Protein AF-A0A6G7WEE6-F1 (afdb_monomer)

Solvent-accessible surface area (backbone atoms only — not comparable to full-atom values): 10257 Å² total; per-residue (Å²): 128,90,60,26,42,64,62,53,48,51,55,50,41,62,76,64,62,55,95,51,54,69,52,48,40,40,30,82,88,77,46,34,38,36,43,38,40,37,41,81,40,78,48,55,88,88,60,82,51,67,50,101,82,72,49,62,62,92,52,42,64,48,73,49,73,51,29,40,36,38,32,48,55,91,76,55,89,74,85,56,94,84,38,59,40,71,42,63,40,85,41,99,68,24,32,32,48,27,57,51,52,24,52,51,53,38,52,47,52,40,50,58,52,34,56,55,52,48,53,48,42,67,76,34,93,88,46,96,75,85,77,72,65,69,54,65,65,60,34,52,52,43,44,48,50,28,54,78,66,74,63,45,38,80,55,73,18,27,63,71,92,63,89,58,88,96,48,48,77,53,74,84,77,132

Nearest PDB structures (foldseek):
  3nat-assembly1_A  TM=8.839E-01  e=2.666E-11  Enterococcus faecalis
  3nat-assembly1_B  TM=8.861E-01  e=2.800E-08  Enterococcus faecalis
  6ai6-assembly1_A  TM=1.969E-01  e=5.696E+00  Streptococcus pyogenes serotype M1
  8g1i-assembly1_A  TM=1.619E-01  e=3.257E+00  Streptococcus pyogenes
  7pi2-assembly2_D  TM=2.179E-01  e=6.061E+00  Plasmodium falciparum 3D7

InterPro domains:
  IPR021380 Protein of unknown function DUF3013 [PF11217] (2-161)

pLDDT: mean 91.7, std 10.4, range [34.25, 98.06]

Organism: NCBI:txid1868793

Structure (mmCIF, N/CA/C/O backbone):
data_AF-A0A6G7WEE6-F1
#
_entry.id   AF-A0A6G7WEE6-F1
#
loop_
_atom_site.group_PDB
_atom_site.id
_atom_site.type_symbol
_atom_site.label_atom_id
_atom_site.label_alt_id
_atom_site.label_comp_id
_atom_site.label_asym_id
_atom_site.label_entity_id
_atom_site.label_seq_id
_atom_site.pdbx_PDB_ins_code
_atom_site.Cartn_x
_atom_site.Cartn_y
_atom_site.Cartn_z
_atom_site.occupancy
_atom_site.B_iso_or_equiv
_atom_site.auth_seq_id
_atom_site.auth_comp_id
_atom_site.auth_asym_id
_atom_site.auth_atom_id
_atom_site.pdbx_PDB_model_num
ATOM 1 N N . MET A 1 1 ? -1.958 11.457 23.841 1.00 44.94 1 MET A N 1
ATOM 2 C CA . MET A 1 1 ? -1.474 11.023 22.520 1.00 44.94 1 MET A CA 1
ATOM 3 C C . MET A 1 1 ? -2.678 11.024 21.613 1.00 44.94 1 MET A C 1
ATOM 5 O O . MET A 1 1 ? -3.677 10.411 21.976 1.00 44.94 1 MET A O 1
ATOM 9 N N . ARG A 1 2 ? -2.635 11.807 20.534 1.00 53.56 2 ARG A N 1
ATOM 10 C CA . ARG A 1 2 ? -3.570 11.592 19.430 1.00 53.56 2 ARG A CA 1
ATOM 11 C C . ARG A 1 2 ? -3.205 10.207 18.871 1.00 53.56 2 ARG A C 1
ATOM 13 O O . ARG A 1 2 ? -2.045 9.821 18.941 1.00 53.56 2 ARG A O 1
ATOM 20 N N . ASN A 1 3 ? -4.217 9.389 18.614 1.00 78.44 3 ASN A N 1
ATOM 21 C CA . ASN A 1 3 ? -4.066 7.981 18.252 1.00 78.44 3 ASN A CA 1
ATOM 22 C C . ASN A 1 3 ? -4.912 7.777 16.998 1.00 78.44 3 ASN A C 1
ATOM 24 O O . ASN A 1 3 ? -6.008 7.215 17.062 1.00 78.44 3 ASN A O 1
ATOM 28 N N . ASN A 1 4 ? -4.474 8.394 15.899 1.00 93.00 4 ASN A N 1
ATOM 29 C CA . ASN A 1 4 ? -5.233 8.413 14.653 1.00 93.00 4 ASN A CA 1
ATOM 30 C C . ASN A 1 4 ? -4.664 7.434 13.619 1.00 93.00 4 ASN A C 1
ATOM 32 O O . ASN A 1 4 ? -3.545 6.936 13.745 1.00 93.00 4 ASN A O 1
ATOM 36 N N . MET A 1 5 ? -5.466 7.147 12.596 1.00 94.75 5 MET A N 1
ATOM 37 C CA . MET A 1 5 ? -5.117 6.186 11.551 1.00 94.75 5 MET A CA 1
ATOM 38 C C . MET A 1 5 ? -3.812 6.534 10.832 1.00 94.75 5 MET A C 1
ATOM 40 O O . MET A 1 5 ? -3.019 5.638 10.571 1.00 94.75 5 MET A O 1
ATOM 44 N N . ILE A 1 6 ? -3.571 7.812 10.529 1.00 95.31 6 ILE A N 1
ATOM 45 C CA . ILE A 1 6 ? -2.390 8.241 9.772 1.00 95.31 6 ILE A CA 1
ATOM 46 C C . ILE A 1 6 ? -1.114 8.067 10.596 1.00 95.31 6 ILE A C 1
ATOM 48 O O . ILE A 1 6 ? -0.147 7.506 10.091 1.00 95.31 6 ILE A O 1
ATOM 52 N N . GLU A 1 7 ? -1.117 8.478 11.866 1.00 94.31 7 GLU A N 1
ATOM 53 C CA . GLU A 1 7 ? 0.019 8.252 12.776 1.00 94.31 7 GLU A CA 1
ATOM 54 C C . GLU A 1 7 ? 0.346 6.758 12.868 1.00 94.31 7 GLU A C 1
ATOM 56 O O . GLU A 1 7 ? 1.494 6.351 12.689 1.00 94.31 7 GLU A O 1
ATOM 61 N N . ARG A 1 8 ? -0.681 5.917 13.043 1.00 95.81 8 ARG A N 1
ATOM 62 C CA . ARG A 1 8 ? -0.493 4.467 13.116 1.00 95.81 8 ARG A CA 1
ATOM 63 C C . ARG A 1 8 ? 0.031 3.885 11.810 1.00 95.81 8 ARG A C 1
ATOM 65 O O . ARG A 1 8 ? 0.937 3.059 11.865 1.00 95.81 8 ARG A O 1
ATOM 72 N N . ILE A 1 9 ? -0.496 4.284 10.652 1.00 97.12 9 ILE A N 1
ATOM 73 C CA . ILE A 1 9 ? 0.006 3.837 9.341 1.00 97.12 9 ILE A CA 1
ATOM 74 C C . ILE A 1 9 ? 1.485 4.212 9.201 1.00 97.12 9 ILE A C 1
ATOM 76 O O . ILE A 1 9 ? 2.304 3.332 8.936 1.00 97.12 9 ILE A O 1
ATOM 80 N N . THR A 1 10 ? 1.832 5.472 9.468 1.00 95.94 10 THR A N 1
ATOM 81 C CA . THR A 1 10 ? 3.206 5.992 9.417 1.00 95.94 10 THR A CA 1
ATOM 82 C C . THR A 1 10 ? 4.157 5.181 10.293 1.00 95.94 10 THR A C 1
ATOM 84 O O . THR A 1 10 ? 5.174 4.685 9.805 1.00 95.94 10 THR A O 1
ATOM 87 N N . ASP A 1 11 ? 3.807 4.963 11.562 1.00 95.56 11 ASP A N 1
ATOM 88 C CA . ASP A 1 11 ? 4.622 4.174 12.491 1.00 95.56 11 ASP A CA 1
ATOM 89 C C . ASP A 1 11 ? 4.805 2.730 12.005 1.00 95.56 11 ASP A C 1
ATOM 91 O O . ASP A 1 11 ? 5.900 2.167 12.088 1.00 95.56 11 ASP A O 1
ATOM 95 N N . THR A 1 12 ? 3.749 2.134 11.442 1.00 96.94 12 THR A N 1
ATOM 96 C CA . THR A 1 12 ? 3.789 0.769 10.897 1.00 96.94 12 THR A CA 1
ATOM 97 C C . THR A 1 12 ? 4.718 0.671 9.699 1.00 96.94 12 THR A C 1
ATOM 99 O O . THR A 1 12 ? 5.546 -0.235 9.636 1.00 96.94 12 THR A O 1
ATOM 102 N N . MET A 1 13 ? 4.579 1.583 8.735 1.00 96.88 13 MET A N 1
ATOM 103 C CA . MET A 1 13 ? 5.375 1.580 7.508 1.00 96.88 13 MET A CA 1
ATOM 104 C C . MET A 1 13 ? 6.854 1.828 7.813 1.00 96.88 13 MET A C 1
ATOM 106 O O . MET A 1 13 ? 7.711 1.125 7.271 1.00 96.88 13 MET A O 1
ATOM 110 N N . ASN A 1 14 ? 7.149 2.732 8.753 1.00 96.00 14 ASN A N 1
ATOM 111 C CA . ASN A 1 14 ? 8.504 2.969 9.251 1.00 96.00 14 ASN A CA 1
ATOM 112 C C . ASN A 1 14 ? 9.098 1.717 9.910 1.00 96.00 14 ASN A C 1
ATOM 114 O O . ASN A 1 14 ? 10.208 1.308 9.571 1.00 96.00 14 ASN A O 1
ATOM 118 N N . ALA A 1 15 ? 8.349 1.064 10.804 1.00 97.25 15 ALA A N 1
ATOM 119 C CA . ALA A 1 15 ? 8.795 -0.160 11.474 1.00 97.25 15 ALA A CA 1
ATOM 120 C C . ALA A 1 15 ? 8.993 -1.344 10.509 1.00 97.25 15 ALA A C 1
ATOM 122 O O . ALA A 1 15 ? 9.778 -2.252 10.778 1.00 97.25 15 ALA A O 1
ATOM 123 N N . LEU A 1 16 ? 8.274 -1.349 9.386 1.00 96.94 16 LEU A N 1
ATOM 124 C CA . LEU A 1 16 ? 8.364 -2.376 8.352 1.00 96.94 16 LEU A CA 1
ATOM 125 C C . LEU A 1 16 ? 9.521 -2.170 7.365 1.00 96.94 16 LEU A C 1
ATOM 127 O O . LEU A 1 16 ? 9.766 -3.077 6.562 1.00 96.94 16 LEU A O 1
ATOM 131 N N . HIS A 1 17 ? 10.222 -1.031 7.431 1.00 94.75 17 HIS A N 1
ATOM 132 C CA . HIS A 1 17 ? 11.268 -0.636 6.483 1.00 94.75 17 HIS A CA 1
ATOM 133 C C . HIS A 1 17 ? 10.792 -0.797 5.036 1.00 94.75 17 HIS A C 1
ATOM 135 O O . HIS A 1 17 ? 11.216 -1.706 4.317 1.00 94.75 17 HIS A O 1
ATOM 141 N N . PHE A 1 18 ? 9.828 0.041 4.658 1.00 93.75 18 PHE A N 1
ATOM 142 C CA . PHE A 1 18 ? 9.195 -0.021 3.349 1.00 93.75 18 PHE A CA 1
ATOM 143 C C . PHE A 1 18 ? 10.225 0.094 2.209 1.00 93.75 18 PHE A C 1
ATOM 145 O O . PHE A 1 18 ? 11.085 0.970 2.276 1.00 93.75 18 PHE A O 1
ATOM 152 N N . PRO A 1 19 ? 10.166 -0.770 1.177 1.00 93.62 19 PRO A N 1
ATOM 153 C CA . PRO A 1 19 ? 11.183 -0.825 0.122 1.00 93.62 19 PRO A CA 1
ATOM 154 C C . PRO A 1 19 ? 11.003 0.245 -0.968 1.00 93.62 19 PRO A C 1
ATOM 156 O O . PRO A 1 19 ? 11.587 0.132 -2.039 1.00 93.62 19 PRO A O 1
ATOM 159 N N . CYS A 1 20 ? 10.186 1.264 -0.715 1.00 96.38 20 CYS A N 1
ATOM 160 C CA . CYS A 1 20 ? 9.965 2.385 -1.614 1.00 96.38 20 CYS A CA 1
ATOM 161 C C . CYS A 1 20 ? 9.680 3.650 -0.806 1.00 96.38 20 CYS A C 1
ATOM 163 O O . CYS A 1 20 ? 9.335 3.575 0.382 1.00 96.38 20 CYS A O 1
ATOM 165 N N . GLU A 1 21 ? 9.776 4.807 -1.455 1.00 97.25 21 GLU A N 1
ATOM 166 C CA . GLU A 1 21 ? 9.231 6.026 -0.875 1.00 97.25 21 GLU A CA 1
ATOM 167 C C . GLU A 1 21 ? 7.701 5.965 -0.869 1.00 97.25 21 GLU A C 1
ATOM 169 O O . GLU A 1 21 ? 7.064 5.291 -1.685 1.00 97.25 21 GLU A O 1
ATOM 174 N N . TRP A 1 22 ? 7.090 6.657 0.085 1.00 97.50 22 TRP A N 1
ATOM 175 C CA . TRP A 1 22 ? 5.642 6.723 0.201 1.00 97.50 22 TRP A CA 1
ATOM 176 C C . TRP A 1 22 ? 5.215 8.051 0.813 1.00 97.50 22 TRP A C 1
ATOM 178 O O . TRP A 1 22 ? 5.966 8.695 1.547 1.00 97.50 22 TRP A O 1
ATOM 188 N N . ARG A 1 23 ? 3.987 8.470 0.510 1.00 96.81 23 ARG A N 1
ATOM 189 C CA . ARG A 1 23 ? 3.359 9.650 1.113 1.00 96.81 23 ARG A CA 1
ATOM 190 C C . ARG A 1 23 ? 1.896 9.377 1.410 1.00 96.81 23 ARG A C 1
ATOM 192 O O . ARG A 1 23 ? 1.270 8.537 0.769 1.00 96.81 23 ARG A O 1
ATOM 199 N N . ILE A 1 24 ? 1.349 10.113 2.370 1.00 96.50 24 ILE A N 1
ATOM 200 C CA . ILE A 1 24 ? -0.069 10.044 2.714 1.00 96.50 24 ILE A CA 1
ATOM 201 C C . ILE A 1 24 ? -0.752 11.328 2.252 1.00 96.50 24 ILE A C 1
ATOM 203 O O . ILE A 1 24 ? -0.288 12.433 2.549 1.00 96.50 24 ILE A O 1
ATOM 207 N N . GLN A 1 25 ? -1.867 11.169 1.545 1.00 95.50 25 GLN A N 1
ATOM 208 C CA . GLN A 1 25 ? -2.807 12.244 1.257 1.00 95.50 25 GLN A CA 1
ATOM 209 C C . GLN A 1 25 ? -4.072 12.058 2.088 1.00 95.50 25 GLN A C 1
ATOM 211 O O . GLN A 1 25 ? -4.614 10.958 2.211 1.00 95.50 25 GLN A O 1
ATOM 216 N N . TRP A 1 26 ? -4.526 13.155 2.687 1.00 93.94 26 TRP A N 1
ATOM 217 C CA . TRP A 1 26 ? -5.676 13.166 3.581 1.00 93.94 26 TRP A CA 1
ATOM 218 C C . TRP A 1 26 ? -6.786 14.059 3.034 1.00 93.94 26 TRP A C 1
ATOM 220 O O . TRP A 1 26 ? -6.555 15.233 2.734 1.00 93.94 26 TRP A O 1
ATOM 230 N N . PHE A 1 27 ? -7.986 13.483 2.953 1.00 92.81 27 PHE A N 1
ATOM 231 C CA . PHE A 1 27 ? -9.192 14.089 2.390 1.00 92.81 27 PHE A CA 1
ATOM 232 C C . PHE A 1 27 ? -10.238 14.274 3.491 1.00 92.81 27 PHE A C 1
ATOM 234 O O . PHE A 1 27 ? -11.115 13.432 3.697 1.00 92.81 27 PHE A O 1
ATOM 241 N N . GLU A 1 28 ? -10.097 15.369 4.242 1.00 88.12 28 GLU A N 1
ATOM 242 C CA . GLU A 1 28 ? -10.842 15.636 5.480 1.00 88.12 28 GLU A CA 1
ATOM 243 C C . GLU A 1 28 ? -12.366 15.496 5.325 1.00 88.12 28 GLU A C 1
ATOM 245 O O . GLU A 1 28 ? -13.025 14.957 6.216 1.00 88.12 28 GLU A O 1
ATOM 250 N N . ARG A 1 29 ? -12.931 15.976 4.209 1.00 88.19 29 ARG A N 1
ATOM 251 C CA . ARG A 1 29 ? -14.386 16.020 3.986 1.00 88.19 29 ARG A CA 1
ATOM 252 C C . ARG A 1 29 ? -14.931 14.688 3.490 1.00 88.19 29 ARG A C 1
ATOM 254 O O . ARG A 1 29 ? -16.004 14.266 3.909 1.00 88.19 29 ARG A O 1
ATOM 261 N N . GLU A 1 30 ? -14.180 14.029 2.621 1.00 89.88 30 GLU A N 1
ATOM 262 C CA . GLU A 1 30 ? -14.547 12.783 1.958 1.00 89.88 30 GLU A CA 1
ATOM 263 C C . GLU A 1 30 ? -14.304 11.574 2.868 1.00 89.88 30 GLU A C 1
ATOM 265 O O . GLU A 1 30 ? -14.705 10.463 2.537 1.00 89.88 30 GLU A O 1
ATOM 270 N N . GLN A 1 31 ? -13.647 11.775 4.015 1.00 91.62 31 GLN A N 1
ATOM 271 C CA . GLN A 1 31 ? -13.234 10.719 4.935 1.00 91.62 31 GLN A CA 1
ATOM 272 C C . GLN A 1 31 ? -12.421 9.621 4.233 1.00 91.62 31 GLN A C 1
ATOM 274 O O . GLN A 1 31 ? -12.619 8.423 4.457 1.00 91.62 31 GLN A O 1
ATOM 279 N N . LYS A 1 32 ? -11.492 10.053 3.373 1.00 94.12 32 LYS A N 1
ATOM 280 C CA . LYS A 1 32 ? -10.548 9.191 2.654 1.00 94.12 32 LYS A CA 1
ATOM 281 C C . LYS A 1 32 ? -9.114 9.455 3.098 1.00 94.12 32 LYS A C 1
ATOM 283 O O . LYS A 1 32 ? -8.773 10.553 3.553 1.00 94.12 32 LYS A O 1
ATOM 288 N N . ILE A 1 33 ? -8.283 8.430 2.980 1.00 95.56 33 ILE A N 1
ATOM 289 C CA . ILE A 1 33 ? -6.832 8.483 3.129 1.00 95.56 33 ILE A CA 1
ATOM 290 C C . ILE A 1 33 ? -6.243 7.705 1.960 1.00 95.56 33 ILE A C 1
ATOM 292 O O . ILE A 1 33 ? -6.585 6.543 1.763 1.00 95.56 33 ILE A O 1
ATOM 296 N N . GLU A 1 34 ? -5.341 8.327 1.218 1.00 97.19 34 GLU A N 1
ATOM 297 C CA . GLU A 1 34 ? -4.585 7.665 0.161 1.00 97.19 34 GLU A CA 1
ATOM 298 C C . GLU A 1 34 ? -3.146 7.458 0.617 1.00 97.19 34 GLU A C 1
ATOM 300 O O . GLU A 1 34 ? -2.488 8.387 1.093 1.00 97.19 34 GLU A O 1
ATOM 305 N N . ILE A 1 35 ? -2.666 6.227 0.474 1.00 98.06 35 ILE A N 1
ATOM 306 C CA . ILE A 1 35 ? -1.265 5.864 0.657 1.00 98.06 35 ILE A CA 1
ATOM 307 C C . ILE A 1 35 ? -0.672 5.724 -0.738 1.00 98.06 35 ILE A C 1
ATOM 309 O O . ILE A 1 35 ? -1.003 4.788 -1.464 1.00 98.06 35 ILE A O 1
ATOM 313 N N . ILE A 1 36 ? 0.180 6.672 -1.107 1.00 98.06 36 ILE A N 1
ATOM 314 C CA . ILE A 1 36 ? 0.820 6.729 -2.418 1.00 98.06 36 ILE A CA 1
ATOM 315 C C . ILE A 1 36 ? 2.185 6.065 -2.296 1.00 98.06 36 ILE A C 1
ATOM 317 O O . ILE A 1 36 ? 3.004 6.482 -1.476 1.00 98.06 36 ILE A O 1
ATOM 321 N N . LEU A 1 37 ? 2.406 5.036 -3.105 1.00 97.88 37 LEU A N 1
ATOM 322 C CA . LEU A 1 37 ? 3.626 4.239 -3.180 1.00 97.88 37 LEU A CA 1
ATOM 323 C C . LEU A 1 37 ? 4.416 4.702 -4.405 1.00 97.88 37 LEU A C 1
ATOM 325 O O . LEU A 1 37 ? 3.851 4.792 -5.491 1.00 97.88 37 LEU A O 1
ATOM 329 N N . MET A 1 38 ? 5.695 5.027 -4.226 1.00 97.81 38 MET A N 1
ATOM 330 C CA . MET A 1 38 ? 6.525 5.669 -5.247 1.00 97.81 38 MET A CA 1
ATOM 331 C C . MET A 1 38 ? 7.758 4.808 -5.522 1.00 97.81 38 MET A C 1
ATOM 333 O O . MET A 1 38 ? 8.667 4.724 -4.694 1.00 97.81 38 MET A O 1
ATOM 337 N N . LEU A 1 39 ? 7.774 4.151 -6.681 1.00 97.31 39 LEU A N 1
ATOM 338 C CA . LEU A 1 39 ? 8.911 3.375 -7.167 1.00 97.31 39 LEU A CA 1
ATOM 339 C C . LEU A 1 39 ? 9.788 4.255 -8.056 1.00 97.31 39 LEU A C 1
ATOM 341 O O . LEU A 1 39 ? 9.328 4.753 -9.085 1.00 97.31 39 LEU A O 1
ATOM 345 N N . GLU A 1 40 ? 11.052 4.427 -7.677 1.00 95.94 40 GLU A N 1
ATOM 346 C CA . GLU A 1 40 ? 12.046 5.024 -8.566 1.00 95.94 40 GLU A CA 1
ATOM 347 C C . GLU A 1 40 ? 12.339 4.068 -9.724 1.00 95.94 40 GLU A C 1
ATOM 349 O O . GLU A 1 40 ? 12.583 2.876 -9.528 1.00 95.94 40 GLU A O 1
ATOM 354 N N . VAL A 1 41 ? 12.314 4.602 -10.942 1.00 96.25 41 VAL A N 1
ATOM 355 C CA . VAL A 1 41 ? 12.536 3.845 -12.169 1.00 96.25 41 VAL A CA 1
ATOM 356 C C . VAL A 1 41 ? 13.756 4.401 -12.878 1.00 96.25 41 VAL A C 1
ATOM 358 O O . VAL A 1 41 ? 13.764 5.564 -13.277 1.00 96.25 41 VAL A O 1
ATOM 361 N N . GLN A 1 42 ? 14.763 3.553 -13.074 1.00 95.12 42 GLN A N 1
ATOM 362 C CA . GLN A 1 42 ? 15.943 3.846 -13.882 1.00 95.12 42 GLN A CA 1
ATOM 363 C C . GLN A 1 42 ? 15.906 2.969 -15.138 1.00 95.12 42 GLN A C 1
ATOM 365 O O . GLN A 1 42 ? 16.417 1.850 -15.156 1.00 95.12 42 G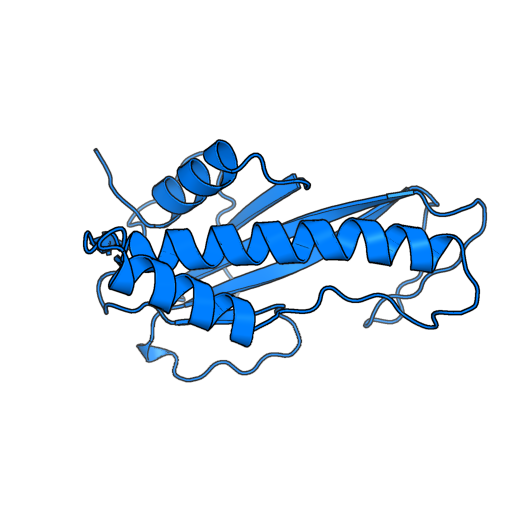LN A O 1
ATOM 370 N N . ALA A 1 43 ? 15.262 3.470 -16.187 1.00 94.69 43 ALA A N 1
ATOM 371 C CA . ALA A 1 43 ? 15.162 2.777 -17.459 1.00 94.69 43 ALA A CA 1
ATOM 372 C C . ALA A 1 43 ? 16.497 2.824 -18.235 1.00 94.69 43 ALA A C 1
ATOM 374 O O . ALA A 1 43 ? 17.286 3.761 -18.060 1.00 94.69 43 ALA A O 1
ATOM 375 N N . PRO A 1 44 ? 16.770 1.841 -19.115 1.00 94.12 44 PRO A N 1
ATOM 376 C CA . PRO A 1 44 ? 17.879 1.930 -20.061 1.00 94.12 44 PRO A CA 1
ATOM 377 C C . PRO A 1 44 ? 17.762 3.173 -20.951 1.00 94.12 44 PRO A C 1
ATOM 379 O O . PRO A 1 44 ? 16.653 3.596 -21.282 1.00 94.12 44 PRO A O 1
ATOM 382 N N . GLU A 1 45 ? 18.894 3.730 -21.385 1.00 91.50 45 GLU A N 1
ATOM 383 C CA . GLU A 1 45 ? 18.901 4.949 -22.200 1.00 91.50 45 GLU A CA 1
ATOM 384 C C . GLU A 1 45 ? 18.011 4.829 -23.444 1.00 91.50 45 GLU A C 1
ATOM 386 O O . GLU A 1 45 ? 18.114 3.869 -24.213 1.00 91.50 45 GLU A O 1
ATOM 391 N N . ASN A 1 46 ? 17.201 5.860 -23.697 1.00 87.25 46 ASN A N 1
ATOM 392 C CA . ASN A 1 46 ? 16.264 5.938 -24.826 1.00 87.25 46 ASN A CA 1
ATOM 393 C C . ASN A 1 46 ? 15.089 4.945 -24.761 1.00 87.25 46 ASN A C 1
ATOM 395 O O . ASN A 1 46 ? 14.371 4.796 -25.760 1.00 87.25 46 ASN A O 1
ATOM 399 N N . THR A 1 47 ? 14.856 4.293 -23.618 1.00 91.94 47 THR A N 1
ATOM 400 C CA . THR A 1 47 ? 13.650 3.482 -23.411 1.00 91.94 47 THR A CA 1
ATOM 401 C C . THR A 1 47 ? 12.430 4.393 -23.391 1.00 91.94 47 THR A C 1
ATOM 403 O O . THR A 1 47 ? 12.378 5.379 -22.654 1.00 91.94 47 THR A O 1
ATOM 406 N N . LYS A 1 48 ? 11.431 4.056 -24.212 1.00 93.69 48 LYS A N 1
ATOM 407 C CA . LYS A 1 48 ? 10.158 4.778 -24.275 1.00 93.69 48 LYS A CA 1
ATOM 408 C C . LYS A 1 48 ? 9.063 3.948 -23.637 1.00 93.69 48 LYS A C 1
ATOM 410 O O . LYS A 1 48 ? 8.605 2.969 -24.218 1.00 93.69 48 LYS A O 1
ATOM 415 N N . LEU A 1 49 ? 8.630 4.386 -22.469 1.00 94.75 49 LEU A N 1
ATOM 416 C CA . LEU A 1 49 ? 7.534 3.816 -21.706 1.00 94.75 49 LEU A CA 1
ATOM 417 C C . LEU A 1 49 ? 6.351 4.769 -21.776 1.00 94.75 49 LEU A C 1
ATOM 419 O O . LEU A 1 49 ? 6.521 5.987 -21.760 1.00 94.75 49 LEU A O 1
ATOM 423 N N . THR A 1 50 ? 5.157 4.204 -21.908 1.00 95.31 50 THR A N 1
ATOM 424 C CA . THR A 1 50 ? 3.909 4.959 -22.010 1.00 95.31 50 THR A CA 1
ATOM 425 C C . THR A 1 50 ? 3.004 4.566 -20.855 1.00 95.31 50 THR A C 1
ATOM 427 O O . THR A 1 50 ? 2.800 3.376 -20.626 1.00 95.31 50 THR A O 1
ATOM 430 N N . ASP A 1 51 ? 2.475 5.546 -20.127 1.00 92.81 51 ASP A N 1
ATOM 431 C CA . ASP A 1 51 ? 1.516 5.294 -19.053 1.00 92.81 51 ASP A CA 1
ATOM 432 C C . ASP A 1 51 ? 0.090 5.053 -19.588 1.00 92.81 51 ASP A C 1
ATOM 434 O O . ASP A 1 51 ? -0.196 5.154 -20.788 1.00 92.81 51 ASP A O 1
ATOM 438 N N . LYS A 1 52 ? -0.852 4.769 -18.681 1.00 89.38 52 LYS A N 1
ATOM 439 C CA . LYS A 1 52 ? -2.267 4.552 -19.029 1.00 89.38 52 LYS A CA 1
ATOM 440 C C . LYS A 1 52 ? -2.964 5.779 -19.639 1.00 89.38 52 LYS A C 1
ATOM 442 O O . LYS A 1 52 ? -4.038 5.641 -20.222 1.00 89.38 52 LYS A O 1
ATOM 447 N N . TYR A 1 53 ? -2.363 6.962 -19.531 1.00 90.62 53 TYR A N 1
ATOM 448 C CA . TYR A 1 53 ? -2.850 8.227 -20.080 1.00 90.62 53 TYR A CA 1
ATOM 449 C C . TYR A 1 53 ? -2.134 8.629 -21.376 1.00 90.62 53 TYR A C 1
ATOM 451 O O . TYR A 1 53 ? -2.323 9.746 -21.857 1.00 90.62 53 TYR A O 1
ATOM 459 N N . GLN A 1 54 ? -1.355 7.719 -21.970 1.00 93.31 54 GLN A N 1
ATOM 460 C CA . GLN A 1 54 ? -0.571 7.949 -23.186 1.00 93.31 54 GLN A CA 1
ATOM 461 C C . GLN A 1 54 ? 0.562 8.975 -23.018 1.00 93.31 54 GLN A C 1
ATOM 463 O O . GLN A 1 54 ? 1.081 9.497 -24.008 1.00 93.31 54 GLN A O 1
ATOM 468 N N . SER A 1 55 ? 0.969 9.254 -21.778 1.00 93.62 55 SER A N 1
ATOM 469 C CA . SER A 1 55 ? 2.141 10.069 -21.487 1.00 93.62 55 SER A CA 1
ATOM 470 C C . SER A 1 55 ? 3.401 9.229 -21.638 1.00 93.62 55 SER A C 1
ATOM 472 O O . SER A 1 55 ? 3.486 8.121 -21.110 1.00 93.62 55 SER A O 1
ATOM 474 N N . VAL A 1 56 ? 4.385 9.761 -22.360 1.00 95.19 56 VAL A N 1
ATOM 475 C CA . VAL A 1 56 ? 5.687 9.115 -22.546 1.00 95.19 56 VAL A CA 1
ATOM 476 C C . VAL A 1 56 ? 6.669 9.681 -21.530 1.00 95.19 56 VAL A C 1
ATOM 478 O O . VAL A 1 56 ? 6.701 10.896 -21.316 1.00 95.19 56 VAL A O 1
ATOM 481 N N . ASN A 1 57 ? 7.492 8.822 -20.928 1.00 94.62 57 ASN A N 1
ATOM 482 C CA . ASN A 1 57 ? 8.544 9.261 -20.015 1.00 94.62 57 ASN A CA 1
ATOM 483 C C . ASN A 1 57 ? 9.455 10.312 -20.681 1.00 94.62 57 ASN A C 1
ATOM 485 O O . ASN A 1 57 ? 9.924 10.148 -21.808 1.00 94.62 57 ASN A O 1
ATOM 489 N N . SER A 1 58 ? 9.716 11.414 -19.974 1.00 91.06 58 SER A N 1
ATOM 490 C CA . SER A 1 58 ? 10.574 12.506 -20.459 1.00 91.06 58 SER A CA 1
ATOM 491 C C . SER A 1 58 ? 12.057 12.312 -20.133 1.00 91.06 58 SER A C 1
ATOM 493 O O . SER A 1 58 ? 12.888 13.118 -20.542 1.00 91.06 58 SER A O 1
ATOM 495 N N . SER A 1 59 ? 12.371 11.298 -19.330 1.00 93.75 59 SER A N 1
ATOM 496 C CA . SER A 1 59 ? 13.683 11.008 -18.759 1.00 93.75 59 SER A CA 1
ATOM 497 C C . SER A 1 59 ? 13.814 9.499 -18.566 1.00 93.75 59 SER A C 1
ATOM 499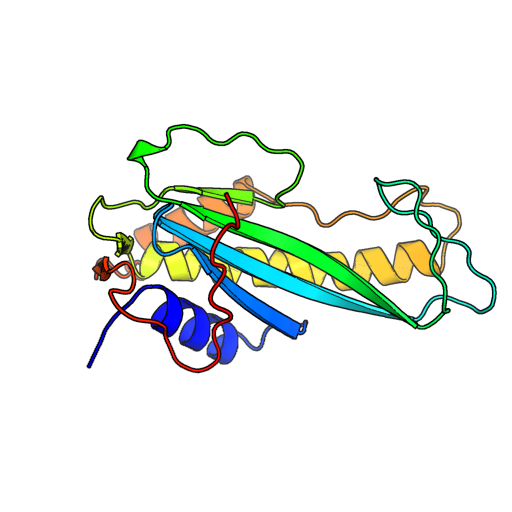 O O . SER A 1 59 ? 12.810 8.808 -18.380 1.00 93.75 59 SER A O 1
ATOM 501 N N . ASP A 1 60 ? 15.050 9.005 -18.578 1.00 94.81 60 ASP A N 1
ATOM 502 C CA . ASP A 1 60 ? 15.371 7.617 -18.232 1.00 94.81 60 ASP A CA 1
ATOM 503 C C . ASP A 1 60 ? 15.281 7.375 -16.712 1.00 94.81 60 ASP A C 1
ATOM 505 O O . ASP A 1 60 ? 15.209 6.237 -16.270 1.00 94.81 60 ASP A O 1
ATOM 509 N N . HIS A 1 61 ? 15.244 8.445 -15.910 1.00 95.44 61 HIS A N 1
ATOM 510 C CA . HIS A 1 61 ? 14.920 8.405 -14.484 1.00 95.44 61 HIS A CA 1
ATOM 511 C C . HIS A 1 61 ? 13.571 9.091 -14.229 1.00 95.44 61 HIS A C 1
ATOM 513 O O . HIS A 1 61 ? 13.420 10.280 -14.535 1.00 95.44 61 HIS A O 1
ATOM 519 N N . PHE A 1 62 ? 12.600 8.353 -13.690 1.00 94.50 62 PHE A N 1
ATOM 520 C CA . PHE A 1 62 ? 11.264 8.843 -13.338 1.00 94.50 62 PHE A CA 1
ATOM 521 C C . PHE A 1 62 ? 10.666 8.041 -12.169 1.00 94.50 62 PHE A C 1
ATOM 523 O O . PHE A 1 62 ? 11.295 7.115 -11.667 1.00 94.50 62 PHE A O 1
ATOM 530 N N . VAL A 1 63 ? 9.458 8.402 -11.724 1.00 95.44 63 VAL A N 1
ATOM 531 C CA . VAL A 1 63 ? 8.746 7.722 -10.630 1.00 95.44 63 VAL A CA 1
ATOM 532 C C . VAL A 1 63 ? 7.483 7.058 -11.169 1.00 95.44 63 VAL A C 1
ATOM 534 O O . VAL A 1 63 ? 6.699 7.698 -11.869 1.00 95.44 63 VAL A O 1
ATOM 537 N N . PHE A 1 64 ? 7.285 5.787 -10.828 1.00 95.62 64 PHE A N 1
ATOM 538 C CA . PHE A 1 64 ? 6.015 5.087 -10.988 1.00 95.62 64 PHE A CA 1
ATOM 539 C C . PHE A 1 64 ? 5.230 5.189 -9.674 1.00 95.62 64 PHE A C 1
ATOM 541 O O . PHE A 1 64 ? 5.746 4.821 -8.617 1.00 95.62 64 PHE A O 1
ATOM 548 N N . GLU A 1 65 ? 4.000 5.701 -9.734 1.00 95.69 65 GLU A N 1
ATOM 549 C CA . GLU A 1 65 ? 3.128 5.863 -8.566 1.00 95.69 65 GLU A CA 1
ATOM 550 C C . GLU A 1 65 ? 1.924 4.918 -8.645 1.00 95.69 65 GLU A C 1
ATOM 552 O O . GLU A 1 65 ? 1.306 4.778 -9.701 1.00 95.69 65 GLU A O 1
ATOM 557 N N . ASP A 1 66 ? 1.556 4.328 -7.509 1.00 96.44 66 ASP A N 1
ATOM 558 C CA . ASP A 1 66 ? 0.282 3.625 -7.335 1.00 96.44 66 ASP A CA 1
ATOM 559 C C . ASP A 1 66 ? -0.280 3.878 -5.929 1.00 96.44 66 ASP A C 1
ATOM 561 O O . ASP A 1 66 ? 0.439 4.318 -5.025 1.00 96.44 66 ASP A O 1
ATOM 565 N N . VAL A 1 67 ? -1.579 3.651 -5.737 1.00 97.06 67 VAL A N 1
ATOM 566 C CA . VAL A 1 67 ? -2.318 4.185 -4.589 1.00 97.06 67 VAL A CA 1
ATOM 567 C C . VAL A 1 67 ? -3.195 3.132 -3.922 1.00 97.06 67 VAL A C 1
ATOM 569 O O . VAL A 1 67 ? -4.028 2.490 -4.557 1.00 97.06 67 VAL A O 1
ATOM 572 N N . VAL A 1 68 ? -3.069 3.012 -2.598 1.00 97.62 68 VAL A N 1
ATOM 573 C CA . VAL A 1 68 ? -4.028 2.284 -1.754 1.00 97.62 68 VAL A CA 1
ATOM 574 C C . VAL A 1 68 ? -4.947 3.281 -1.059 1.00 97.62 68 VAL A C 1
ATOM 576 O O . VAL A 1 68 ? -4.494 4.136 -0.296 1.00 97.62 68 VAL A O 1
ATOM 579 N N . LEU A 1 69 ? -6.249 3.148 -1.301 1.00 97.25 69 LEU A N 1
ATOM 580 C CA . LEU A 1 69 ? -7.286 3.995 -0.725 1.00 97.25 69 LEU A CA 1
ATOM 581 C C . LEU A 1 69 ? -7.885 3.342 0.522 1.00 97.25 69 LEU A C 1
ATOM 583 O O . LEU A 1 69 ? -8.446 2.249 0.450 1.00 97.25 69 LEU A O 1
ATOM 587 N N . LEU A 1 70 ? -7.861 4.057 1.644 1.00 96.50 70 LEU A N 1
ATOM 588 C CA . LEU A 1 70 ? -8.685 3.772 2.813 1.00 96.50 70 LEU A CA 1
ATOM 589 C C . LEU A 1 70 ? -9.858 4.753 2.855 1.00 96.50 70 LEU A C 1
ATOM 591 O O . LEU A 1 70 ? -9.659 5.961 2.732 1.00 96.50 70 LEU A O 1
ATOM 595 N N . PHE A 1 71 ? -11.077 4.258 3.061 1.00 95.56 71 PHE A N 1
ATOM 596 C CA . PHE A 1 71 ? -12.272 5.101 2.982 1.00 95.56 71 PHE A CA 1
ATOM 597 C C . PHE A 1 71 ? -13.361 4.722 3.991 1.00 95.56 71 PHE A C 1
ATOM 599 O O . PHE A 1 71 ? -13.489 3.566 4.401 1.00 95.56 71 PHE A O 1
ATOM 606 N N . HIS A 1 72 ? -14.182 5.699 4.378 1.00 95.06 72 HIS A N 1
ATOM 607 C CA . HIS A 1 72 ? -15.285 5.461 5.303 1.00 95.06 72 HIS A CA 1
ATOM 608 C C . HIS A 1 72 ? -16.402 4.605 4.659 1.00 95.06 72 HIS A C 1
ATOM 610 O O . HIS A 1 72 ? -16.830 4.891 3.538 1.00 95.06 72 HIS A O 1
ATOM 616 N N . PRO A 1 73 ? -16.942 3.577 5.348 1.00 91.69 73 PRO A N 1
ATOM 617 C CA . PRO A 1 73 ? -17.866 2.597 4.758 1.00 91.69 73 PRO A CA 1
ATOM 618 C C . PRO A 1 73 ? -19.194 3.179 4.238 1.00 91.69 73 PRO A C 1
ATOM 620 O O . PRO A 1 73 ? -19.848 2.560 3.399 1.00 91.69 73 PRO A O 1
ATOM 623 N N . ASN A 1 74 ? -19.597 4.372 4.689 1.00 91.38 74 ASN A N 1
ATOM 624 C CA . ASN A 1 74 ? -20.785 5.083 4.179 1.00 91.38 74 ASN A CA 1
ATOM 625 C C . ASN A 1 74 ? -20.697 5.456 2.687 1.00 91.38 74 ASN A C 1
ATOM 627 O O . ASN A 1 74 ? -21.737 5.664 2.065 1.00 91.38 74 ASN A O 1
ATOM 631 N N . LEU A 1 75 ? -19.493 5.510 2.108 1.00 86.94 75 LEU A N 1
ATOM 632 C CA . LEU A 1 75 ? -19.287 5.749 0.680 1.00 86.94 75 LEU A CA 1
ATOM 633 C C . LEU A 1 75 ? -19.665 4.531 -0.181 1.00 86.94 75 LEU A C 1
ATOM 635 O O . LEU A 1 75 ? -19.720 4.633 -1.405 1.00 86.94 75 LEU A O 1
ATOM 639 N N . GLY A 1 76 ? -19.966 3.387 0.445 1.00 83.06 76 GLY A N 1
ATOM 640 C CA . GLY A 1 76 ? -20.315 2.151 -0.244 1.00 83.06 76 GLY A CA 1
ATOM 641 C C . GLY A 1 76 ? -19.102 1.468 -0.875 1.00 83.06 76 GLY A C 1
ATOM 642 O O . GLY A 1 76 ? -17.963 1.691 -0.484 1.00 83.06 76 GLY A O 1
ATOM 643 N N . VAL A 1 77 ? -19.339 0.582 -1.843 1.00 78.38 77 VAL A N 1
ATOM 644 C CA . VAL A 1 77 ? -18.250 -0.113 -2.542 1.00 78.38 77 VAL A CA 1
ATOM 645 C C . VAL A 1 77 ? -17.678 0.804 -3.619 1.00 78.38 77 VAL A C 1
ATOM 647 O O . VAL A 1 77 ? -18.329 1.044 -4.635 1.00 78.38 77 VAL A O 1
ATOM 650 N N . LEU A 1 78 ? -16.445 1.263 -3.418 1.00 81.00 78 LEU A N 1
ATOM 651 C CA . LEU A 1 78 ? -15.679 1.980 -4.432 1.00 81.00 78 LEU A CA 1
ATOM 652 C C . LEU A 1 78 ? -14.940 0.964 -5.311 1.00 81.00 78 LEU A C 1
ATOM 654 O O . LEU A 1 78 ? -14.005 0.304 -4.857 1.00 81.00 78 LEU A O 1
ATOM 658 N N . LYS A 1 79 ? -15.386 0.816 -6.562 1.00 72.88 79 LYS A N 1
ATOM 659 C CA . LYS A 1 79 ? -14.613 0.156 -7.620 1.00 72.88 79 LYS A CA 1
ATOM 660 C C . LYS A 1 79 ? -14.047 1.238 -8.513 1.00 72.88 79 LYS A C 1
ATOM 662 O O . LYS A 1 79 ? -14.810 1.899 -9.213 1.00 72.88 79 LYS A O 1
ATOM 667 N N . ASP A 1 80 ? -12.742 1.414 -8.443 1.00 78.75 80 ASP A N 1
ATOM 668 C CA . ASP A 1 80 ? -12.043 2.398 -9.243 1.00 78.75 80 ASP A CA 1
ATOM 669 C C . ASP A 1 80 ? -10.693 1.810 -9.652 1.00 78.75 80 ASP A C 1
ATOM 671 O O . ASP A 1 80 ? -9.866 1.472 -8.805 1.00 78.75 80 ASP A O 1
ATOM 675 N N . ASP A 1 81 ? -10.516 1.672 -10.965 1.00 80.94 81 ASP A N 1
ATOM 676 C CA . ASP A 1 81 ? -9.320 1.120 -11.607 1.00 80.94 81 ASP A CA 1
ATOM 677 C C . ASP A 1 81 ? -8.110 2.077 -11.487 1.00 80.94 81 ASP A C 1
ATOM 679 O O . ASP A 1 81 ? -7.034 1.822 -12.028 1.00 80.94 81 ASP A O 1
ATOM 683 N N . ASN A 1 82 ? -8.274 3.213 -10.800 1.00 86.88 82 ASN A N 1
ATOM 684 C CA . ASN A 1 82 ? -7.195 4.127 -10.447 1.00 86.88 82 ASN A CA 1
ATOM 685 C C . ASN A 1 82 ? -6.466 3.777 -9.146 1.00 86.88 82 ASN A C 1
ATOM 687 O O . ASN A 1 82 ? -5.449 4.409 -8.875 1.00 86.88 82 ASN A O 1
ATOM 691 N N . TYR A 1 83 ? -6.946 2.797 -8.375 1.00 94.62 83 TYR A N 1
ATOM 692 C CA . TYR A 1 83 ? -6.309 2.367 -7.131 1.00 94.62 83 TYR A CA 1
ATOM 693 C C . TYR A 1 83 ? -5.820 0.924 -7.214 1.00 94.62 83 TYR A C 1
ATOM 695 O O . TYR A 1 83 ? -6.562 0.036 -7.635 1.00 94.62 83 TYR A O 1
ATOM 703 N N . LEU A 1 84 ? -4.631 0.672 -6.667 1.00 96.06 84 LEU A N 1
ATOM 704 C CA . LEU A 1 84 ? -4.121 -0.668 -6.386 1.00 96.06 84 LEU A CA 1
ATOM 705 C C . LEU A 1 84 ? -5.103 -1.478 -5.530 1.00 96.06 84 LEU A C 1
ATOM 707 O O . LEU A 1 84 ? -5.345 -2.661 -5.768 1.00 96.06 84 LEU A O 1
ATOM 711 N N . ALA A 1 85 ? -5.659 -0.836 -4.501 1.00 96.06 85 ALA A N 1
ATOM 712 C CA . ALA A 1 85 ? -6.668 -1.422 -3.632 1.00 96.06 85 ALA A CA 1
ATOM 713 C C . ALA A 1 85 ? -7.540 -0.347 -2.982 1.00 96.06 85 ALA A C 1
ATOM 715 O O . ALA A 1 85 ? -7.053 0.712 -2.585 1.00 96.06 85 ALA A O 1
ATOM 716 N N . THR A 1 86 ? -8.820 -0.664 -2.796 1.00 96.00 86 THR A N 1
ATOM 717 C CA . THR A 1 86 ? -9.762 0.140 -2.014 1.00 96.00 86 THR A CA 1
ATOM 718 C C . THR A 1 86 ? -10.187 -0.649 -0.775 1.00 96.00 86 THR A C 1
ATOM 720 O O . THR A 1 86 ? -10.626 -1.798 -0.857 1.00 96.00 86 THR A O 1
ATOM 723 N N . ILE A 1 87 ? -10.016 -0.057 0.406 1.00 95.50 87 ILE A N 1
ATOM 724 C CA . ILE A 1 87 ? -10.220 -0.728 1.692 1.00 95.50 87 ILE A CA 1
ATOM 725 C C . ILE A 1 87 ? -11.113 0.142 2.575 1.00 95.50 87 ILE A C 1
ATOM 727 O O . ILE A 1 87 ? -10.741 1.239 2.988 1.00 95.50 87 ILE A O 1
ATOM 731 N N . ALA A 1 88 ? -12.312 -0.355 2.870 1.00 95.12 88 ALA A N 1
ATOM 732 C CA . ALA A 1 88 ? -13.218 0.321 3.787 1.00 95.12 88 ALA A CA 1
ATOM 733 C C . ALA A 1 88 ? -12.694 0.235 5.226 1.00 95.12 88 ALA A C 1
ATOM 735 O O . ALA A 1 88 ? -12.056 -0.752 5.605 1.00 95.12 88 ALA A O 1
ATOM 736 N N . PHE A 1 89 ? -13.018 1.233 6.047 1.00 94.62 89 PHE A N 1
ATOM 737 C CA . PHE A 1 89 ? -12.802 1.126 7.485 1.00 94.62 89 PHE A CA 1
ATOM 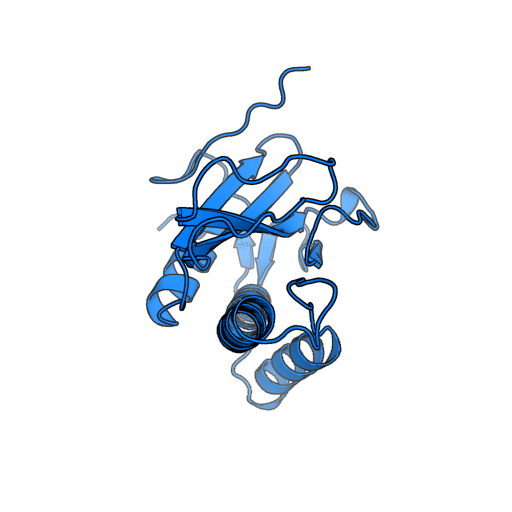738 C C . PHE A 1 89 ? -13.616 -0.040 8.066 1.00 94.62 89 PHE A C 1
ATOM 740 O O . PHE A 1 89 ? -14.740 -0.295 7.627 1.00 94.62 89 PHE A O 1
ATOM 747 N N . ASP A 1 90 ? -13.062 -0.741 9.057 1.00 92.81 90 ASP A N 1
ATOM 748 C CA . ASP A 1 90 ? -13.757 -1.827 9.758 1.00 92.81 90 ASP A CA 1
ATOM 749 C C . ASP A 1 90 ? -14.587 -1.354 10.961 1.00 92.81 90 ASP A C 1
ATOM 751 O O . ASP A 1 90 ? -15.320 -2.154 11.544 1.00 92.81 90 ASP A O 1
ATOM 755 N N . ASP A 1 91 ? -14.527 -0.061 11.290 1.00 91.44 91 ASP A N 1
ATOM 756 C CA . ASP A 1 91 ? -15.367 0.611 12.281 1.00 91.44 91 ASP A CA 1
ATOM 757 C C . ASP A 1 91 ? -15.799 1.999 11.759 1.00 91.44 91 ASP A C 1
ATOM 759 O O . ASP A 1 91 ? -15.054 2.691 11.066 1.00 91.44 91 ASP A O 1
ATOM 763 N N . GLU A 1 92 ? -17.011 2.456 12.087 1.00 87.12 92 GLU A N 1
ATOM 764 C CA . GLU A 1 92 ? -17.488 3.790 11.667 1.00 87.12 92 GLU A CA 1
ATOM 765 C C . GLU A 1 92 ? -16.643 4.934 12.255 1.00 87.12 92 GLU A C 1
ATOM 767 O O . GLU A 1 92 ? -16.633 6.052 11.745 1.00 87.12 92 GLU A O 1
ATOM 772 N N . LYS A 1 93 ? -15.921 4.685 13.351 1.00 87.31 93 LYS A N 1
ATOM 773 C CA . LYS A 1 93 ? -15.092 5.696 14.016 1.00 87.31 93 LYS A CA 1
ATOM 774 C C . LYS A 1 93 ? -13.649 5.704 13.522 1.00 87.31 93 LYS A C 1
ATOM 776 O O . LYS A 1 93 ? -12.899 6.606 13.903 1.00 87.31 93 LYS A O 1
ATOM 781 N N . GLY A 1 94 ? -13.246 4.732 12.707 1.00 92.25 94 GLY A N 1
ATOM 782 C CA . GLY A 1 94 ? -11.882 4.598 12.215 1.00 92.25 94 GLY A CA 1
ATOM 783 C C . GLY A 1 94 ? -11.509 3.146 11.959 1.00 92.25 94 GLY A C 1
ATOM 784 O O . GLY A 1 94 ? -12.343 2.345 11.564 1.00 92.25 94 GLY A O 1
ATOM 785 N N . VAL A 1 95 ? -10.246 2.796 12.172 1.00 96.25 95 VAL A N 1
ATOM 786 C CA . VAL A 1 95 ? -9.724 1.489 11.764 1.00 96.25 95 VAL A CA 1
ATOM 787 C C . VAL A 1 95 ? -9.038 0.768 12.913 1.00 96.25 95 VAL A C 1
ATOM 789 O O . VAL A 1 95 ? -8.314 1.383 13.698 1.00 96.25 95 VAL A O 1
ATOM 792 N N . SER A 1 96 ? -9.239 -0.546 13.007 1.00 97.19 96 SER A N 1
ATOM 793 C CA . SER A 1 96 ? -8.500 -1.377 13.954 1.00 97.19 96 SER A CA 1
ATOM 794 C C . SER A 1 96 ? -7.001 -1.422 13.635 1.00 97.19 96 SER A C 1
ATOM 796 O O . SER A 1 96 ? -6.577 -1.489 12.477 1.00 97.19 96 SER A O 1
ATOM 798 N N . GLY A 1 97 ? -6.159 -1.441 14.669 1.00 97.44 97 GLY A N 1
ATOM 799 C CA . GLY A 1 97 ? -4.711 -1.573 14.486 1.00 97.44 97 GLY A CA 1
ATOM 800 C C . GLY A 1 97 ? -4.320 -2.845 13.727 1.00 97.44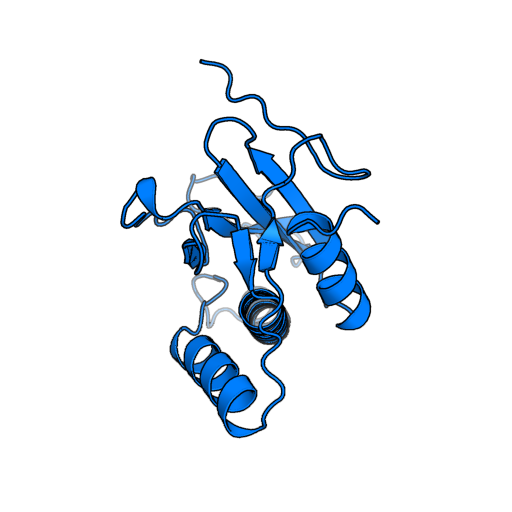 97 GLY A C 1
ATOM 801 O O . GLY A 1 97 ? -3.382 -2.828 12.933 1.00 97.44 97 GLY A O 1
ATOM 802 N N . GLY A 1 98 ? -5.069 -3.936 13.912 1.00 97.50 98 GLY A N 1
ATOM 803 C CA . GLY A 1 98 ? -4.877 -5.193 13.195 1.00 97.50 98 GLY A CA 1
ATOM 804 C C . GLY A 1 98 ? -5.185 -5.092 11.700 1.00 97.50 98 GLY A C 1
ATOM 805 O O . GLY A 1 98 ? -4.497 -5.728 10.898 1.00 97.50 98 GLY A O 1
ATOM 806 N N . LEU A 1 99 ? -6.171 -4.275 11.313 1.00 97.56 99 LEU A N 1
ATOM 807 C CA . LEU A 1 99 ? -6.445 -3.970 9.912 1.00 97.56 99 LEU A CA 1
ATOM 808 C C . LEU A 1 99 ? -5.300 -3.149 9.301 1.00 97.56 99 LEU A C 1
ATOM 810 O O . LEU A 1 99 ? -4.770 -3.553 8.268 1.00 97.56 99 LEU A O 1
ATOM 814 N N . ILE A 1 100 ? -4.837 -2.083 9.969 1.00 98.06 100 ILE A N 1
ATOM 815 C CA . ILE A 1 100 ? -3.666 -1.301 9.512 1.00 98.06 100 ILE A CA 1
ATOM 816 C C . ILE A 1 100 ? -2.432 -2.197 9.351 1.00 98.06 100 ILE A C 1
ATOM 818 O O . ILE A 1 100 ? -1.768 -2.159 8.316 1.00 98.06 100 ILE A O 1
ATOM 822 N N . ASP A 1 101 ? -2.155 -3.061 10.330 1.00 97.88 101 ASP A N 1
ATOM 823 C CA . ASP A 1 101 ? -1.035 -3.999 10.267 1.00 97.88 101 ASP A CA 1
ATOM 824 C C . ASP A 1 101 ? -1.112 -4.925 9.053 1.00 97.88 101 ASP A C 1
ATOM 826 O O . ASP A 1 101 ? -0.084 -5.204 8.431 1.00 97.88 101 ASP A O 1
ATOM 830 N N . ALA A 1 102 ? -2.300 -5.440 8.732 1.00 97.94 102 ALA A N 1
ATOM 831 C CA . ALA A 1 102 ? -2.482 -6.300 7.572 1.00 97.94 102 ALA A CA 1
ATOM 832 C C . ALA A 1 102 ? -2.266 -5.531 6.267 1.00 97.94 102 ALA A C 1
ATOM 834 O O . ALA A 1 102 ? -1.514 -6.008 5.420 1.00 97.94 102 ALA A O 1
ATOM 835 N N . ILE A 1 103 ? -2.846 -4.333 6.138 1.00 97.94 103 ILE A N 1
ATOM 836 C CA . ILE A 1 103 ? -2.685 -3.472 4.958 1.00 97.94 103 ILE A CA 1
ATOM 837 C C . ILE A 1 103 ? -1.199 -3.186 4.720 1.00 97.94 103 ILE A C 1
ATOM 839 O O . ILE A 1 103 ? -0.674 -3.503 3.655 1.00 97.94 103 ILE A O 1
ATOM 843 N N . CYS A 1 104 ? -0.486 -2.671 5.727 1.00 97.94 104 CYS A N 1
ATOM 844 C CA . CYS A 1 104 ? 0.929 -2.326 5.594 1.00 97.94 104 CYS A CA 1
ATOM 845 C C . CYS A 1 104 ? 1.814 -3.545 5.2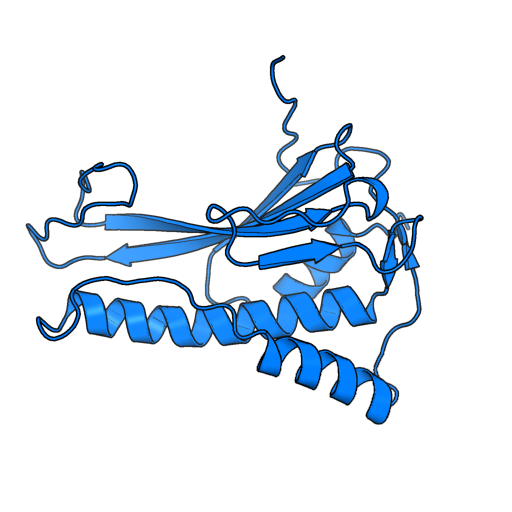94 1.00 97.94 104 CYS A C 1
ATOM 847 O O . CYS A 1 104 ? 2.720 -3.453 4.465 1.00 97.94 104 CYS A O 1
ATOM 849 N N . LYS A 1 105 ? 1.555 -4.706 5.913 1.00 97.25 105 LYS A N 1
ATOM 850 C CA . LYS A 1 105 ? 2.301 -5.942 5.614 1.00 97.25 105 LYS A CA 1
ATOM 851 C C . LYS A 1 105 ? 2.054 -6.428 4.191 1.00 97.25 105 LYS A C 1
ATOM 853 O O . LYS A 1 105 ? 3.009 -6.828 3.530 1.00 97.25 105 LYS A O 1
ATOM 858 N N . THR A 1 106 ? 0.811 -6.384 3.716 1.00 97.25 106 THR A N 1
ATOM 859 C CA . THR A 1 106 ? 0.487 -6.767 2.339 1.00 97.25 106 THR A CA 1
ATOM 860 C C . THR A 1 106 ? 1.130 -5.818 1.344 1.00 97.25 106 THR A C 1
ATOM 862 O O . THR A 1 106 ? 1.811 -6.296 0.443 1.00 97.25 106 THR A O 1
ATOM 865 N N . MET A 1 107 ? 0.998 -4.502 1.535 1.00 97.81 107 MET A N 1
ATOM 866 C CA . MET A 1 107 ? 1.649 -3.527 0.660 1.00 97.81 107 MET A CA 1
ATOM 867 C C . MET A 1 107 ? 3.169 -3.763 0.617 1.00 97.81 107 MET A C 1
ATOM 869 O O . MET A 1 107 ? 3.750 -3.760 -0.457 1.00 97.81 107 MET A O 1
ATOM 873 N N . ARG A 1 108 ? 3.823 -4.054 1.755 1.00 97.31 108 ARG A N 1
ATOM 874 C CA . ARG A 1 108 ? 5.273 -4.327 1.782 1.00 97.31 108 ARG A CA 1
ATOM 875 C C . ARG A 1 108 ? 5.653 -5.530 0.915 1.00 97.31 108 ARG A C 1
ATOM 877 O O . ARG A 1 108 ? 6.684 -5.495 0.252 1.00 97.31 108 ARG A O 1
ATOM 884 N N . LEU A 1 109 ? 4.865 -6.605 0.970 1.00 96.19 109 LEU A N 1
ATOM 885 C CA . LEU A 1 109 ? 5.097 -7.801 0.156 1.00 96.19 109 LEU A CA 1
ATOM 886 C C . LEU A 1 109 ? 4.905 -7.491 -1.329 1.00 96.19 109 LEU A C 1
ATOM 888 O O . LEU A 1 109 ? 5.800 -7.765 -2.119 1.00 96.19 109 LEU A O 1
ATOM 892 N N . VAL A 1 110 ? 3.787 -6.847 -1.666 1.00 96.62 110 VAL A N 1
ATOM 893 C CA . VAL A 1 110 ? 3.431 -6.470 -3.038 1.00 96.62 110 VAL A CA 1
ATOM 894 C C . VAL A 1 110 ? 4.478 -5.537 -3.652 1.00 96.62 110 VAL A C 1
ATOM 896 O O . VAL A 1 110 ? 4.892 -5.761 -4.781 1.00 96.62 110 VAL A O 1
ATOM 899 N N . ILE A 1 111 ? 4.974 -4.540 -2.913 1.00 97.62 111 ILE A N 1
ATOM 900 C CA . ILE A 1 111 ? 6.048 -3.665 -3.406 1.00 97.62 111 ILE A CA 1
ATOM 901 C C . ILE A 1 111 ? 7.370 -4.424 -3.549 1.00 97.62 111 ILE A C 1
ATOM 903 O O . ILE A 1 111 ? 8.090 -4.207 -4.516 1.00 97.62 111 ILE A O 1
ATOM 907 N N . GLY A 1 112 ? 7.691 -5.339 -2.630 1.00 96.50 112 GLY A N 1
ATOM 908 C CA . GLY A 1 112 ? 8.884 -6.178 -2.765 1.00 96.50 112 GLY A CA 1
ATOM 909 C C . GLY A 1 112 ? 8.870 -7.032 -4.038 1.00 96.50 112 GLY A C 1
ATOM 910 O O . GLY A 1 112 ? 9.894 -7.144 -4.701 1.00 96.50 112 GLY A O 1
ATOM 911 N N . GLU A 1 113 ? 7.714 -7.596 -4.390 1.00 96.56 113 GLU A N 1
ATOM 912 C CA . GLU A 1 113 ? 7.506 -8.326 -5.648 1.00 96.56 113 GLU A CA 1
ATOM 913 C C . GLU A 1 113 ? 7.571 -7.375 -6.856 1.00 96.56 113 GLU A C 1
ATOM 915 O O . GLU A 1 113 ? 8.284 -7.648 -7.819 1.00 96.56 113 GLU A O 1
ATOM 920 N N . ALA A 1 114 ? 6.916 -6.216 -6.766 1.00 97.38 114 ALA A N 1
ATOM 921 C CA . ALA A 1 114 ? 6.872 -5.223 -7.833 1.00 97.38 114 ALA A CA 1
ATOM 922 C C . ALA A 1 114 ? 8.249 -4.661 -8.208 1.00 97.38 114 ALA A C 1
ATOM 924 O O . ALA A 1 114 ? 8.495 -4.421 -9.383 1.00 97.38 114 ALA A O 1
ATOM 925 N N . VAL A 1 115 ? 9.160 -4.468 -7.249 1.00 96.44 115 VAL A N 1
ATOM 926 C CA . VAL A 1 115 ? 10.532 -4.015 -7.548 1.00 96.44 115 VAL A CA 1
ATOM 927 C C . VAL A 1 115 ? 11.255 -5.018 -8.450 1.00 96.44 115 VAL A C 1
ATOM 929 O O . VAL A 1 115 ? 11.888 -4.620 -9.422 1.00 96.44 115 VAL A O 1
ATOM 932 N N . VAL A 1 116 ? 11.116 -6.317 -8.173 1.00 96.12 116 VAL A N 1
ATOM 933 C CA . VAL A 1 116 ? 11.732 -7.373 -8.991 1.00 96.12 116 VAL A CA 1
ATOM 934 C C . VAL A 1 116 ? 11.069 -7.444 -10.369 1.00 96.12 116 VAL A C 1
ATOM 936 O O . VAL A 1 116 ? 11.761 -7.485 -11.382 1.00 96.12 116 VAL A O 1
ATOM 939 N N . GLU A 1 117 ? 9.733 -7.405 -10.423 1.00 97.06 117 GLU A N 1
ATOM 940 C CA . GLU A 1 117 ? 8.986 -7.413 -11.691 1.00 97.06 117 GLU A CA 1
ATOM 941 C C . GLU A 1 117 ? 9.303 -6.184 -12.559 1.00 97.06 117 GLU A C 1
ATOM 943 O O . GLU A 1 117 ? 9.394 -6.302 -13.780 1.00 97.06 117 GLU A O 1
ATOM 948 N N . LEU A 1 118 ? 9.518 -5.014 -11.948 1.00 97.12 118 LEU A N 1
ATOM 949 C CA . LEU A 1 118 ? 9.906 -3.792 -12.650 1.00 97.12 118 LEU A CA 1
ATOM 950 C C . LEU A 1 118 ? 11.294 -3.932 -13.281 1.00 97.12 118 LEU A C 1
ATOM 952 O O . LEU A 1 118 ? 11.478 -3.570 -14.440 1.00 97.12 118 LEU A O 1
ATOM 956 N N . GLU A 1 119 ? 12.266 -4.472 -12.544 1.00 94.81 119 GLU A N 1
ATOM 957 C CA . GLU A 1 119 ? 13.603 -4.739 -13.083 1.00 94.81 119 GLU A CA 1
ATOM 958 C C . GLU A 1 119 ? 13.545 -5.714 -14.265 1.00 94.81 119 GLU A C 1
ATOM 960 O O . GLU A 1 119 ? 14.170 -5.473 -15.299 1.00 94.81 119 GLU A O 1
ATOM 965 N N . GLU A 1 120 ? 12.764 -6.790 -14.149 1.00 95.75 120 GLU A N 1
ATOM 966 C CA . GLU A 1 120 ? 12.576 -7.750 -15.238 1.00 95.75 120 GLU A CA 1
ATOM 967 C C . GLU A 1 120 ? 11.908 -7.117 -16.464 1.00 95.75 120 GLU A C 1
ATOM 969 O O . GLU A 1 120 ? 12.361 -7.345 -17.587 1.00 95.75 120 GLU A O 1
ATOM 974 N N . PHE A 1 121 ? 10.877 -6.293 -16.256 1.00 96.69 121 PHE A N 1
ATOM 975 C CA . PHE A 1 121 ? 10.197 -5.549 -17.316 1.00 96.69 121 PHE A CA 1
ATOM 976 C C . PHE A 1 121 ? 11.153 -4.621 -18.075 1.00 96.69 121 PHE A C 1
ATOM 978 O O . PHE A 1 121 ? 11.110 -4.555 -19.299 1.00 96.69 121 PHE A O 1
ATOM 985 N N . LEU A 1 122 ? 12.052 -3.930 -17.370 1.00 95.31 122 LEU A N 1
ATOM 986 C CA . LEU A 1 122 ? 13.010 -3.011 -17.994 1.00 95.31 122 LEU A CA 1
ATOM 987 C C . LEU A 1 122 ? 14.147 -3.722 -18.743 1.00 95.31 122 LEU A C 1
ATOM 989 O O . LEU A 1 122 ? 14.766 -3.119 -19.620 1.00 95.31 122 LEU A O 1
ATOM 993 N N . MET A 1 123 ? 14.456 -4.969 -18.382 1.00 92.81 123 MET A N 1
ATOM 994 C CA . MET A 1 123 ? 15.617 -5.708 -18.898 1.00 92.81 123 MET A CA 1
ATOM 995 C C . MET A 1 123 ? 15.261 -6.785 -19.930 1.00 92.81 123 MET A C 1
ATOM 997 O O . MET A 1 123 ? 16.164 -7.365 -20.538 1.00 92.81 123 MET A O 1
ATOM 1001 N N . SER A 1 124 ? 13.975 -7.088 -20.118 1.00 91.69 124 SER A N 1
ATOM 1002 C CA . SER A 1 124 ? 13.507 -8.195 -20.950 1.00 91.69 124 SER A CA 1
ATOM 1003 C C . SER A 1 124 ? 12.350 -7.781 -21.851 1.00 91.69 124 SER A C 1
ATOM 1005 O O . SER A 1 124 ? 11.306 -7.350 -21.376 1.00 91.69 124 SER A O 1
ATOM 1007 N N . ASP A 1 125 ? 12.470 -8.071 -23.147 1.00 87.25 125 ASP A N 1
ATOM 1008 C CA . ASP A 1 125 ? 11.390 -7.893 -24.130 1.00 87.25 125 ASP A CA 1
ATOM 1009 C C . ASP A 1 125 ? 10.241 -8.919 -23.968 1.00 87.25 125 ASP A C 1
ATOM 1011 O O . ASP A 1 125 ? 9.355 -9.012 -24.814 1.00 87.25 125 ASP A O 1
ATOM 1015 N N . ALA A 1 126 ? 10.267 -9.753 -22.921 1.00 91.94 126 ALA A N 1
ATOM 1016 C CA . ALA A 1 126 ? 9.236 -10.761 -22.660 1.00 91.94 126 ALA A CA 1
ATOM 1017 C C . ALA A 1 126 ? 7.950 -10.185 -22.038 1.00 91.94 126 ALA A C 1
ATOM 1019 O O . ALA A 1 126 ? 6.950 -10.901 -21.956 1.00 91.94 126 ALA A O 1
ATOM 1020 N N . TYR A 1 127 ? 7.981 -8.931 -21.580 1.00 93.00 127 TYR A N 1
ATOM 1021 C CA . TYR A 1 127 ? 6.889 -8.287 -20.859 1.00 93.00 127 TYR A CA 1
ATOM 1022 C C . TYR A 1 127 ? 6.425 -7.028 -21.595 1.00 93.00 127 TYR A C 1
ATOM 1024 O O . TYR A 1 127 ? 7.197 -6.099 -21.805 1.00 93.00 127 TYR A O 1
ATOM 1032 N N . ASP A 1 128 ? 5.140 -6.977 -21.948 1.00 92.00 128 ASP A N 1
ATOM 1033 C CA . ASP A 1 128 ? 4.568 -5.838 -22.682 1.00 92.00 128 ASP A CA 1
ATOM 1034 C C . ASP A 1 128 ? 4.155 -4.671 -21.768 1.00 92.00 128 ASP A C 1
ATOM 1036 O O . ASP A 1 128 ? 3.996 -3.540 -22.226 1.00 92.00 128 ASP A O 1
ATOM 1040 N N . HIS A 1 129 ? 3.925 -4.940 -20.481 1.00 94.81 129 HIS A N 1
ATOM 1041 C CA . HIS A 1 129 ? 3.524 -3.942 -19.492 1.00 94.81 129 HIS A CA 1
ATOM 1042 C C . HIS A 1 129 ? 3.979 -4.342 -18.088 1.00 94.81 129 HIS A C 1
ATOM 1044 O O . HIS A 1 129 ? 4.211 -5.518 -17.802 1.00 94.81 129 HIS A O 1
ATOM 1050 N N . PHE A 1 130 ? 4.041 -3.342 -17.214 1.00 96.19 130 PHE A N 1
ATOM 1051 C CA . PHE A 1 130 ? 4.282 -3.485 -15.788 1.00 96.19 130 PHE A CA 1
ATOM 1052 C C . PHE A 1 130 ? 3.119 -2.869 -15.009 1.00 96.19 130 PHE A C 1
ATOM 1054 O O . PHE A 1 130 ? 2.633 -1.790 -15.352 1.00 96.19 130 PHE A O 1
ATOM 1061 N N . GLU A 1 131 ? 2.694 -3.554 -13.954 1.00 95.88 131 GLU A N 1
ATOM 1062 C CA . GLU A 1 131 ? 1.712 -3.073 -12.988 1.00 95.88 131 GLU A CA 1
ATOM 1063 C C . GLU A 1 131 ? 2.020 -3.663 -11.611 1.00 95.88 131 GLU A C 1
ATOM 1065 O O . GLU A 1 131 ? 2.568 -4.764 -11.499 1.00 95.88 131 GLU A O 1
ATOM 1070 N N . ILE A 1 132 ? 1.629 -2.954 -10.554 1.00 96.69 132 ILE A N 1
ATOM 1071 C CA . ILE A 1 132 ? 1.677 -3.492 -9.198 1.00 96.69 132 ILE A CA 1
ATOM 1072 C C . ILE A 1 132 ? 0.405 -4.311 -8.978 1.00 96.69 132 ILE A C 1
ATOM 1074 O O . ILE A 1 132 ? -0.707 -3.838 -9.197 1.00 96.69 132 ILE A O 1
ATOM 1078 N N . LYS A 1 133 ? 0.551 -5.561 -8.534 1.00 95.38 133 LYS A N 1
ATOM 1079 C CA . LYS A 1 133 ? -0.581 -6.487 -8.401 1.00 95.38 133 LYS A CA 1
ATOM 1080 C C . LYS A 1 133 ? -0.998 -6.634 -6.950 1.00 95.38 133 LYS A C 1
ATOM 1082 O O . LYS A 1 133 ? -0.303 -7.251 -6.142 1.00 95.38 133 LYS A O 1
ATOM 1087 N N . TRP A 1 134 ? -2.184 -6.133 -6.610 1.00 95.94 134 TRP A N 1
ATOM 1088 C CA . TRP A 1 134 ? -2.746 -6.386 -5.288 1.00 95.94 134 TRP A CA 1
ATOM 1089 C C . TRP A 1 134 ? -3.171 -7.847 -5.144 1.00 95.94 134 TRP A C 1
ATOM 1091 O O . TRP A 1 134 ? -4.079 -8.334 -5.820 1.00 95.94 134 TRP A O 1
ATOM 1101 N N . ASN A 1 135 ? -2.568 -8.550 -4.188 1.00 91.94 135 ASN A N 1
ATOM 1102 C CA . ASN A 1 135 ? -2.953 -9.919 -3.878 1.00 91.94 135 ASN A CA 1
ATOM 1103 C C . ASN A 1 135 ? -3.961 -9.958 -2.718 1.00 91.94 135 ASN A C 1
ATOM 1105 O O . ASN A 1 135 ? -3.599 -10.052 -1.541 1.00 91.94 135 ASN A O 1
ATOM 1109 N N . ASN A 1 136 ? -5.253 -9.940 -3.061 1.00 93.94 136 ASN A N 1
ATOM 1110 C CA . ASN A 1 136 ? -6.329 -9.980 -2.069 1.00 93.94 136 ASN A CA 1
ATOM 1111 C C . ASN A 1 136 ? -6.309 -11.264 -1.218 1.00 93.94 136 ASN A C 1
ATOM 1113 O O . ASN A 1 136 ? -6.684 -11.241 -0.048 1.00 93.94 136 ASN A O 1
ATOM 1117 N N . GLN A 1 137 ? -5.837 -12.387 -1.767 1.00 94.38 137 GLN A N 1
ATOM 1118 C CA . GLN A 1 137 ? -5.710 -13.624 -0.999 1.00 94.38 137 GLN A CA 1
ATOM 1119 C C . GLN A 1 137 ? -4.631 -13.491 0.083 1.00 94.38 137 GLN A C 1
ATOM 1121 O O . GLN A 1 137 ? -4.891 -13.836 1.235 1.00 94.38 137 GLN A O 1
ATOM 1126 N N . ASN A 1 138 ? -3.461 -12.937 -0.250 1.00 91.94 138 ASN A N 1
ATOM 1127 C CA . ASN A 1 138 ? -2.393 -12.675 0.719 1.00 91.94 138 ASN A CA 1
ATOM 1128 C C . ASN A 1 138 ? -2.858 -11.709 1.813 1.00 91.94 138 ASN A C 1
ATOM 1130 O O . ASN A 1 138 ? -2.553 -11.911 2.991 1.00 91.94 138 ASN A O 1
ATOM 1134 N N . TYR A 1 139 ? -3.634 -10.690 1.443 1.00 96.94 139 TYR A N 1
ATOM 1135 C CA . TYR A 1 139 ? -4.237 -9.752 2.385 1.00 96.94 139 TYR A CA 1
ATOM 1136 C C . TYR A 1 139 ? -5.181 -10.436 3.382 1.00 96.94 139 TYR A C 1
ATOM 1138 O O . TYR A 1 139 ? -4.986 -10.346 4.598 1.00 96.94 139 TYR A O 1
ATOM 1146 N N . LEU A 1 140 ? -6.160 -11.194 2.883 1.00 96.50 140 LEU A N 1
ATOM 1147 C CA . LEU A 1 140 ? -7.112 -11.925 3.720 1.00 96.50 140 LEU A CA 1
ATOM 1148 C C . LEU A 1 140 ? -6.417 -12.976 4.596 1.00 96.50 140 LEU A C 1
ATOM 1150 O O . LEU A 1 140 ? -6.724 -13.096 5.783 1.00 96.50 140 LEU A O 1
ATOM 1154 N N . SER A 1 141 ? -5.439 -13.700 4.050 1.00 96.06 141 SER A N 1
ATOM 1155 C CA . SER A 1 141 ? -4.625 -14.657 4.805 1.00 96.06 141 SER A CA 1
ATOM 1156 C C . SER A 1 141 ? -3.798 -13.977 5.902 1.00 96.06 141 SER A C 1
ATOM 1158 O O . SER A 1 141 ? -3.665 -14.530 6.996 1.00 96.06 141 SER A O 1
ATOM 1160 N N . THR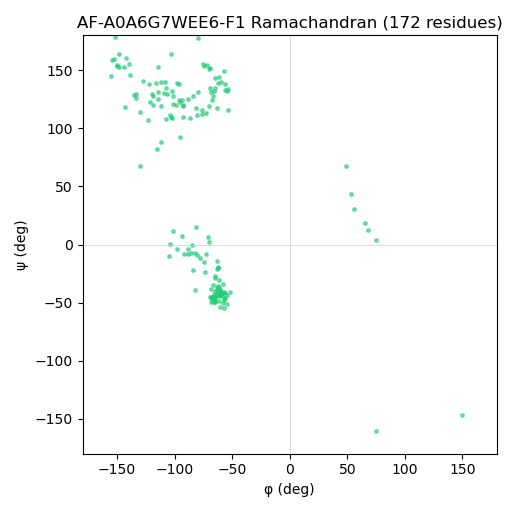 A 1 142 ? -3.288 -12.766 5.659 1.00 96.12 142 THR A N 1
ATOM 1161 C CA . THR A 1 142 ? -2.573 -11.964 6.666 1.00 96.12 142 THR A CA 1
ATOM 1162 C C . THR A 1 142 ? -3.507 -11.564 7.805 1.00 96.12 142 THR A C 1
ATOM 1164 O O . THR A 1 142 ? -3.176 -11.785 8.972 1.00 96.12 142 THR A O 1
ATOM 1167 N N . LEU A 1 143 ? -4.700 -11.051 7.484 1.00 96.31 143 LEU A N 1
ATOM 1168 C CA . LEU A 1 143 ? -5.732 -10.732 8.475 1.00 96.31 143 LEU A CA 1
ATOM 1169 C C . LEU A 1 143 ? -6.103 -11.953 9.321 1.00 96.31 143 LEU A C 1
ATOM 1171 O O . LEU A 1 143 ? -6.155 -11.863 10.549 1.00 96.31 143 LEU A O 1
ATOM 1175 N N . GLN A 1 144 ? -6.343 -13.094 8.673 1.00 97.12 144 GLN A N 1
ATOM 1176 C CA . GLN A 1 144 ? -6.704 -14.329 9.360 1.00 97.12 144 GLN A CA 1
ATOM 1177 C C . GLN A 1 144 ? -5.575 -14.801 10.281 1.00 97.12 144 GLN A C 1
ATOM 1179 O O . GLN A 1 144 ? -5.817 -15.086 11.449 1.00 97.12 144 GLN A O 1
ATOM 1184 N N . THR A 1 145 ? -4.329 -14.773 9.806 1.00 97.50 145 THR A N 1
ATOM 1185 C CA . THR A 1 145 ? -3.154 -15.144 10.608 1.00 97.50 145 THR A CA 1
ATOM 1186 C C . THR A 1 145 ? -3.012 -14.265 11.848 1.00 97.50 145 THR A C 1
ATOM 1188 O O . THR A 1 145 ? -2.728 -14.772 12.933 1.00 97.50 145 THR A O 1
ATOM 1191 N N . LEU A 1 146 ? -3.223 -12.949 11.729 1.00 97.38 146 LEU A N 1
ATOM 1192 C CA . LEU A 1 146 ? -3.190 -12.048 12.884 1.00 97.38 146 LEU A CA 1
ATOM 1193 C C . LEU A 1 146 ? -4.245 -12.432 13.928 1.00 97.38 146 LEU A C 1
ATOM 1195 O O . LEU A 1 146 ? -3.942 -12.434 15.121 1.00 97.38 146 LEU A O 1
ATOM 1199 N N . LYS A 1 147 ? -5.455 -12.796 13.490 1.00 96.75 147 LYS A N 1
ATOM 1200 C CA . LYS A 1 147 ? -6.542 -13.231 14.379 1.00 96.75 147 LYS A CA 1
ATOM 1201 C C . LYS A 1 147 ? -6.231 -14.576 15.036 1.00 96.75 147 LYS A C 1
ATOM 1203 O O . LYS A 1 147 ? -6.279 -14.671 16.259 1.00 96.75 147 LYS A O 1
ATOM 1208 N N . ASP A 1 148 ? -5.830 -15.572 14.252 1.00 97.75 148 ASP A N 1
ATOM 1209 C CA . ASP A 1 148 ? -5.562 -16.937 14.727 1.00 97.75 148 ASP A CA 1
ATOM 1210 C C . ASP A 1 148 ? -4.376 -17.006 15.694 1.00 97.75 148 ASP A C 1
ATOM 1212 O O . ASP A 1 148 ? -4.326 -17.863 16.575 1.00 97.75 148 ASP A O 1
ATOM 1216 N N . THR A 1 149 ? -3.419 -16.087 15.551 1.00 97.06 149 THR A N 1
ATOM 1217 C CA . THR A 1 149 ? -2.238 -16.002 16.422 1.00 97.06 149 THR A CA 1
ATOM 1218 C C . THR A 1 149 ? -2.406 -15.033 17.592 1.00 97.06 149 THR A C 1
ATOM 1220 O O . THR A 1 149 ? -1.433 -14.774 18.300 1.00 97.06 149 THR A O 1
ATOM 1223 N N . SER A 1 150 ? -3.610 -14.489 17.817 1.00 95.44 150 SER A N 1
ATOM 1224 C CA . SER A 1 150 ? -3.888 -13.493 18.868 1.00 95.44 150 SER A CA 1
ATOM 1225 C C . SER A 1 150 ? -2.993 -12.246 18.781 1.00 95.44 150 SER A C 1
ATOM 1227 O O . SER A 1 150 ? -2.666 -11.626 19.791 1.00 95.44 150 SER A O 1
ATOM 1229 N N . ARG A 1 151 ? -2.572 -11.884 17.563 1.00 96.12 151 ARG A N 1
ATOM 1230 C CA . ARG A 1 151 ? -1.756 -10.696 17.249 1.00 96.12 151 ARG A CA 1
ATOM 1231 C C . ARG A 1 151 ? -2.568 -9.572 16.610 1.00 96.12 151 ARG A C 1
ATOM 1233 O O . ARG A 1 151 ? -2.003 -8.545 16.252 1.00 96.12 151 ARG A O 1
ATOM 1240 N N . PHE A 1 152 ? -3.866 -9.781 16.420 1.00 97.25 152 PHE A N 1
ATOM 1241 C CA . PHE A 1 152 ? -4.765 -8.773 15.888 1.00 97.25 152 PHE A CA 1
ATOM 1242 C C . PHE A 1 152 ? -5.020 -7.696 16.947 1.00 97.25 152 PHE A C 1
ATOM 1244 O O . PHE A 1 152 ? -5.642 -7.966 17.973 1.00 97.25 152 PHE A O 1
ATOM 1251 N N . ASP A 1 153 ? -4.537 -6.482 16.697 1.00 96.88 153 ASP A N 1
ATOM 1252 C CA . ASP A 1 153 ? -4.790 -5.331 17.561 1.00 96.88 153 ASP A CA 1
ATOM 1253 C C . ASP A 1 153 ? -6.217 -4.809 17.348 1.00 96.88 153 ASP A C 1
ATOM 1255 O O . ASP A 1 153 ? -6.563 -4.292 16.287 1.00 96.88 153 ASP A O 1
ATOM 1259 N N . THR A 1 154 ? -7.056 -4.956 18.370 1.00 95.94 154 THR A N 1
ATOM 1260 C CA . THR A 1 154 ? -8.462 -4.531 18.346 1.00 95.94 154 THR A CA 1
ATOM 1261 C C . THR A 1 154 ? -8.653 -3.058 18.707 1.00 95.94 154 THR A C 1
ATOM 1263 O O . THR A 1 154 ? -9.790 -2.595 18.775 1.00 95.94 154 THR A O 1
ATOM 1266 N N . SER A 1 155 ? -7.580 -2.320 19.003 1.00 95.88 155 SER A N 1
ATOM 1267 C CA . SER A 1 155 ? -7.656 -0.889 19.298 1.00 95.88 155 SER A CA 1
ATOM 1268 C C . SER A 1 155 ? -8.106 -0.129 18.057 1.00 95.88 155 SER A C 1
ATOM 1270 O O . SER A 1 155 ? -7.556 -0.331 16.976 1.00 95.88 155 SER A O 1
ATOM 1272 N N . ILE A 1 156 ? -9.090 0.757 18.216 1.00 95.62 156 ILE A N 1
ATOM 1273 C CA . ILE A 1 156 ? -9.570 1.609 17.127 1.00 95.62 156 ILE A CA 1
ATOM 1274 C C . ILE A 1 156 ? -8.737 2.887 17.082 1.00 95.62 156 ILE A C 1
ATOM 1276 O O . ILE A 1 156 ? -8.637 3.620 18.070 1.00 95.62 156 ILE A O 1
ATOM 1280 N N . TYR A 1 157 ? -8.170 3.150 15.913 1.00 96.19 157 TYR A N 1
ATOM 1281 C CA . TYR A 1 157 ? -7.469 4.374 15.570 1.00 96.19 157 TYR A CA 1
ATOM 1282 C C . TYR A 1 157 ? -8.432 5.257 14.798 1.00 96.19 157 TYR A C 1
ATOM 1284 O O . TYR A 1 157 ? -8.957 4.846 13.765 1.00 96.19 157 TYR A O 1
ATOM 1292 N N . SER A 1 158 ? -8.709 6.452 15.313 1.00 95.06 158 SER A N 1
ATOM 1293 C CA . SER A 1 158 ? -9.759 7.292 14.742 1.00 95.06 158 SER A CA 1
ATOM 1294 C C . SER A 1 158 ? -9.321 7.934 13.433 1.00 95.06 158 SER A C 1
ATOM 1296 O O . SER A 1 158 ? -8.131 8.195 13.223 1.00 95.06 158 SER A O 1
ATOM 1298 N N . TYR A 1 159 ? -10.287 8.284 12.588 1.00 93.31 159 TYR A N 1
ATOM 1299 C CA . TYR A 1 159 ? -10.012 9.218 11.502 1.00 93.31 159 TYR A CA 1
ATOM 1300 C C . TYR A 1 159 ? -9.440 10.536 12.081 1.00 93.31 159 TYR A C 1
ATOM 1302 O O . TYR A 1 159 ? -9.904 10.973 13.144 1.00 93.31 159 TYR A O 1
ATOM 1310 N N . PRO A 1 160 ? -8.411 11.153 11.469 1.00 90.50 160 PRO A N 1
ATOM 1311 C CA . PRO A 1 160 ? -7.819 12.384 11.991 1.00 90.50 160 PRO A CA 1
ATOM 1312 C C . PRO A 1 160 ? -8.842 13.524 12.071 1.00 90.50 160 PRO A C 1
ATOM 1314 O O . PRO A 1 160 ? -9.650 13.708 11.165 1.00 90.50 160 PRO A O 1
ATOM 1317 N N . SER A 1 161 ? -8.793 14.312 13.148 1.00 86.00 161 SER A N 1
ATOM 1318 C CA . SER A 1 161 ? -9.630 15.512 13.334 1.00 86.00 161 SER A CA 1
ATOM 1319 C C . SER A 1 161 ? -8.912 16.818 12.970 1.00 86.00 161 SER A C 1
ATOM 1321 O O . SER A 1 161 ? -9.471 17.900 13.107 1.00 86.00 161 SER A O 1
ATOM 1323 N N . GLU A 1 162 ? -7.638 16.727 12.610 1.00 84.12 162 GLU A N 1
ATOM 1324 C CA . GLU A 1 162 ? -6.751 17.827 12.240 1.00 84.12 162 GLU A CA 1
ATOM 1325 C C . GLU A 1 162 ? -5.654 17.271 11.326 1.00 84.12 162 GLU A C 1
ATOM 1327 O O . GLU A 1 162 ? -5.397 16.065 11.341 1.00 84.12 162 GLU A O 1
ATOM 1332 N N . LEU A 1 163 ? -5.019 18.147 10.541 1.00 78.50 163 LEU A N 1
ATOM 1333 C CA . LEU A 1 163 ? -3.955 17.761 9.616 1.00 78.50 163 LEU A CA 1
ATOM 1334 C C . LEU A 1 163 ? -2.754 17.196 10.391 1.00 78.50 163 LEU A C 1
ATOM 1336 O O . LEU A 1 163 ? -2.146 17.955 11.152 1.00 78.50 163 LEU A O 1
ATOM 1340 N N . PRO A 1 164 ? -2.382 15.918 10.199 1.00 78.00 164 PRO A N 1
ATOM 1341 C CA . PRO A 1 164 ? -1.195 15.378 10.845 1.00 78.00 164 PRO A CA 1
ATOM 1342 C C . PRO A 1 164 ? 0.086 15.947 10.226 1.00 78.00 164 PRO A C 1
ATOM 1344 O O . PRO A 1 164 ? 0.116 16.363 9.067 1.00 78.00 164 PRO A O 1
ATOM 1347 N N . GLU A 1 165 ? 1.162 15.963 11.008 1.00 76.00 165 GLU A N 1
ATOM 1348 C CA . GLU A 1 165 ? 2.465 16.450 10.555 1.00 76.00 165 GLU A CA 1
ATOM 1349 C C . GLU A 1 165 ? 3.009 15.593 9.395 1.00 76.00 165 GLU A C 1
ATOM 1351 O O . GLU A 1 165 ? 2.871 14.372 9.397 1.00 76.00 165 GLU A O 1
ATOM 1356 N N . GLY A 1 166 ? 3.606 16.233 8.382 1.00 73.94 166 GLY A N 1
ATOM 1357 C CA . GLY A 1 166 ? 4.171 15.543 7.211 1.00 73.94 166 GLY A CA 1
ATOM 1358 C C . GLY A 1 166 ? 3.147 15.017 6.194 1.00 73.94 166 GLY A C 1
ATOM 1359 O O . GLY A 1 166 ? 3.540 14.395 5.210 1.00 73.94 16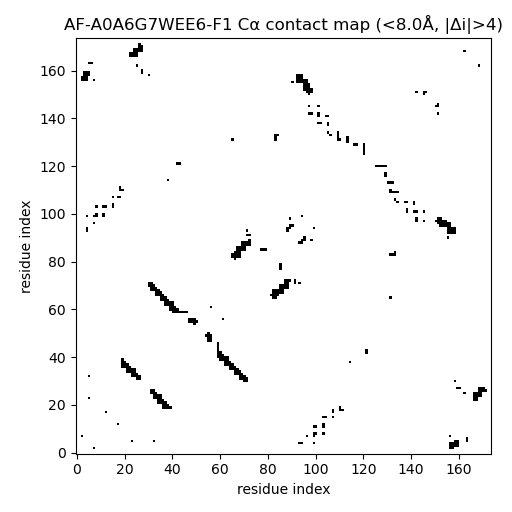6 GLY A O 1
ATOM 1360 N N . VAL A 1 167 ? 1.851 15.279 6.393 1.00 81.25 167 VAL A N 1
ATOM 1361 C CA . VAL A 1 167 ? 0.769 14.849 5.494 1.00 81.25 167 VAL A CA 1
ATOM 1362 C C . VAL A 1 167 ? 0.377 15.975 4.548 1.00 81.25 167 VAL A C 1
ATOM 1364 O O . VAL A 1 167 ? 0.246 17.134 4.948 1.00 81.25 167 VAL A O 1
ATOM 1367 N N . VAL A 1 168 ? 0.126 15.632 3.286 1.00 80.12 168 VAL A N 1
ATOM 1368 C CA . VAL A 1 168 ? -0.413 16.585 2.313 1.00 80.12 168 VAL A CA 1
ATOM 1369 C C . VAL A 1 168 ? -1.926 16.679 2.505 1.00 80.12 168 VAL A C 1
ATOM 1371 O O . VAL A 1 168 ? -2.649 15.695 2.328 1.00 80.12 168 VAL A O 1
ATOM 1374 N N . LYS A 1 169 ? -2.415 17.873 2.868 1.00 75.06 169 LYS A N 1
ATOM 1375 C CA . LYS A 1 169 ? -3.852 18.166 2.870 1.00 75.06 169 LYS A CA 1
ATOM 1376 C C . LYS A 1 169 ? -4.313 18.374 1.436 1.00 75.06 169 LYS A C 1
ATOM 1378 O O . LYS A 1 169 ? -3.910 19.361 0.822 1.00 75.06 169 LYS A O 1
ATOM 1383 N N . ASN A 1 170 ? -5.190 17.509 0.941 1.00 73.69 170 ASN A N 1
ATOM 1384 C CA . ASN A 1 170 ? -5.925 17.811 -0.275 1.00 73.69 170 ASN A CA 1
ATOM 1385 C C . ASN A 1 170 ? -7.248 18.464 0.102 1.00 73.69 170 ASN A C 1
ATOM 1387 O O . ASN A 1 170 ? -8.072 17.900 0.817 1.00 73.69 170 ASN A O 1
ATOM 1391 N N . ASN A 1 171 ? -7.422 19.694 -0.367 1.00 57.53 171 ASN A N 1
ATOM 1392 C CA . ASN A 1 171 ? -8.746 20.261 -0.514 1.00 57.53 171 ASN A CA 1
ATOM 1393 C C . ASN A 1 171 ? -9.123 19.935 -1.956 1.00 57.53 171 ASN A C 1
ATOM 1395 O O . ASN A 1 171 ? -8.499 20.492 -2.861 1.00 57.53 171 ASN A O 1
ATOM 1399 N N . GLU A 1 172 ? -10.072 19.027 -2.182 1.00 45.03 172 GLU A N 1
ATOM 1400 C CA . GLU A 1 172 ? -10.696 18.946 -3.501 1.00 45.03 172 GLU A CA 1
ATOM 1401 C C . GLU A 1 172 ? -11.198 20.362 -3.834 1.00 45.03 172 GLU A C 1
ATOM 1403 O O . GLU A 1 172 ? -11.972 20.968 -3.083 1.00 45.03 172 GLU A O 1
ATOM 1408 N N . VAL A 1 173 ? -10.624 20.957 -4.882 1.00 38.50 173 VAL A N 1
ATOM 1409 C CA . VAL A 1 173 ? -11.212 22.136 -5.512 1.00 38.50 173 VAL A CA 1
ATOM 1410 C C . VAL A 1 173 ? -12.504 21.631 -6.143 1.00 38.50 173 VAL A C 1
ATOM 1412 O O . VAL A 1 173 ? -12.455 20.642 -6.871 1.00 38.50 173 VAL A O 1
ATOM 1415 N N . GLU A 1 174 ? -13.614 22.277 -5.774 1.00 34.25 174 GLU A N 1
ATOM 1416 C CA . GLU A 1 174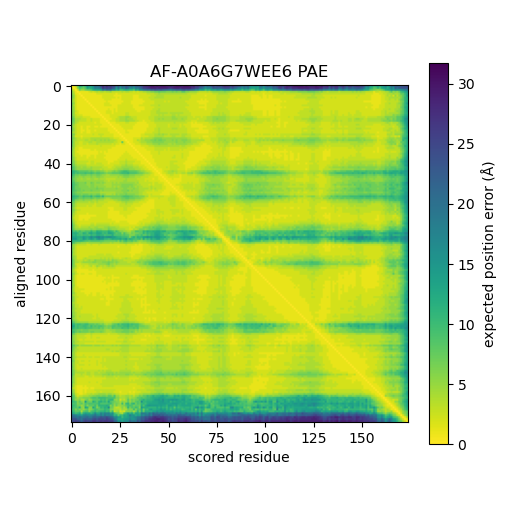 ? -14.983 22.030 -6.260 1.00 34.25 174 GLU A CA 1
ATOM 1417 C C . GLU A 1 174 ? -15.086 21.652 -7.745 1.00 34.25 174 GLU A C 1
ATOM 1419 O O . GLU A 1 174 ? -14.388 22.281 -8.577 1.00 34.25 174 GLU A O 1
#

Sequence (174 aa):
MRNNMIERITDTMNALHFPCEWRIQWFEREQKIEIILMLEVQAPENT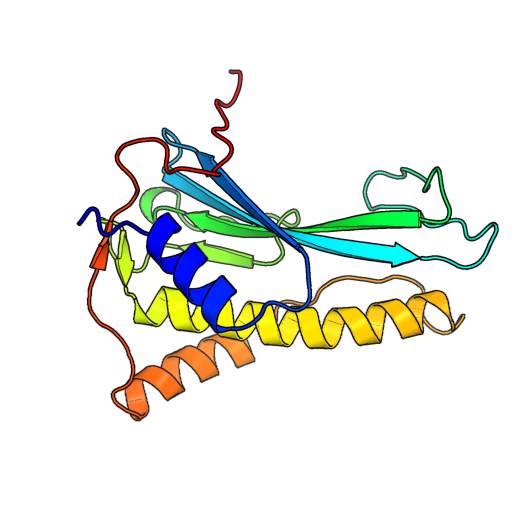KLTDKYQSVNSSDHFVFEDVVLLFHPNLGVLKDDNYLATIAFDDEKGVSGGLIDAICKTMRLVIGEAVVELEEFLMSDAYDHFEIKWNNQNYLSTLQTLKDTSRFDTSIYSYPSELPEGVVKNNEVE

Foldseek 3Di:
DQQAPVVLLVVLLVVLVAPFDWAWEDEPPQQKIKIKTKDWAQADPPDWDADPVRDTDPDSTDIDIAIEMEGACVVPDDDDPRHLYYHYAPDNFAHFSLLSNLVSVQNSVQVVVLVVVSVCCRVDPPDPDGDRHRDVVSSVVSSVVCVVVVNGGRDGHGHDPDDDPRHHYDDPDD

Radius of gyration: 17.28 Å; Cα contacts (8 Å, |Δi|>4): 261; chains: 1; bounding box: 40×39×47 Å

Secondary structure (DSSP, 8-state):
---BHHHHHHHHHHHTT-SSEEEEEEETTTTEEEEEEEEEEEPPTT---B-TTSPBPSSSEEEEEEEEEEE-GGG-----TT-SEEEE-SBTTEEEHHHHHHHHHHHHHHHHHHHHHHHHHHH-TT-S-------HHHHHHHHHHHHHTT----PEEEPPSSPPTT-EE-----

Mean predicted aligned error: 4.68 Å